Protein AF-A0A7Y0SF02-F1 (afdb_monomer_lite)

Radius of gyration: 16.65 Å; chains: 1; bounding box: 24×33×52 Å

Foldseek 3Di:
DDDQDDFDLPLPPVLLNVLLVVCLVCLVDDDDLVVSCVSSVHDSVVNQVVNCVRGVDGPVVSSVSSVVNVVVVVVVVVVVVVVVVVVVVD

pLDDT: mean 87.41, std 12.14, range [47.94, 97.06]

Secondary structure (DSSP, 8-state):
-PPP------SS-HHHHHHHHHHHHHTTS---HHHHHHHTTS-HHHHHHHHHHHHSS-HHHHHHHHHHHHHHHHHHHHHHHHHHHHTT--

Organism: Vibrio parahaemolyticus (NCBI:txid670)

Structure (mmCIF, N/CA/C/O backbone):
data_AF-A0A7Y0SF02-F1
#
_entry.id   AF-A0A7Y0SF02-F1
#
loop_
_atom_site.group_PDB
_atom_site.id
_atom_site.type_symbol
_atom_site.label_atom_id
_atom_site.label_alt_id
_atom_site.label_comp_id
_atom_site.label_asym_id
_atom_site.label_entity_id
_atom_site.label_seq_id
_atom_site.pdbx_PDB_ins_code
_atom_site.Cartn_x
_atom_site.Cartn_y
_atom_site.Cartn_z
_atom_site.occupancy
_atom_site.B_iso_or_equiv
_atom_site.auth_seq_id
_atom_site.auth_comp_id
_atom_site.aut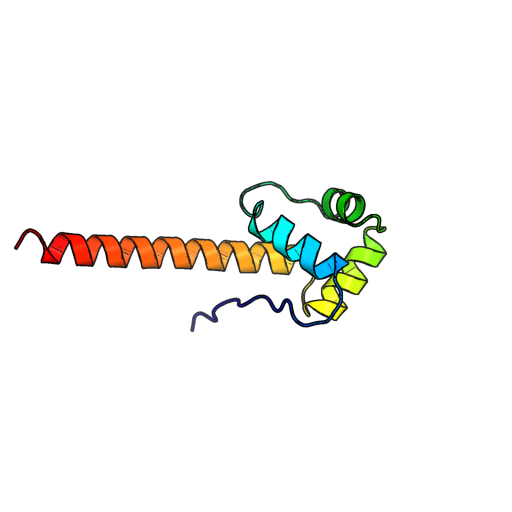h_asym_id
_atom_site.auth_atom_id
_atom_site.pdbx_PDB_model_num
ATOM 1 N N . PHE A 1 1 ? 12.732 -20.443 -3.636 1.00 47.94 1 PHE A N 1
ATOM 2 C CA . PHE A 1 1 ? 11.259 -20.496 -3.645 1.00 47.94 1 PHE A CA 1
ATOM 3 C C . PHE A 1 1 ? 10.738 -19.077 -3.557 1.00 47.94 1 PHE A C 1
ATOM 5 O O . PHE A 1 1 ? 10.860 -18.458 -2.509 1.00 47.94 1 PHE A O 1
ATOM 12 N N . TYR A 1 2 ? 10.281 -18.525 -4.674 1.00 53.41 2 TYR A N 1
ATOM 13 C CA . TYR A 1 2 ? 9.651 -17.212 -4.704 1.00 53.41 2 TYR A CA 1
ATOM 14 C C . TYR A 1 2 ? 8.242 -17.340 -4.109 1.00 53.41 2 TYR A C 1
ATOM 16 O O . TYR A 1 2 ? 7.468 -18.175 -4.570 1.00 53.41 2 TYR A O 1
ATOM 24 N N . GLN A 1 3 ? 7.935 -16.598 -3.044 1.00 68.50 3 GLN A N 1
ATOM 25 C CA . GLN A 1 3 ? 6.575 -16.525 -2.510 1.00 68.50 3 GLN A CA 1
ATOM 26 C C . GLN A 1 3 ? 5.893 -15.307 -3.117 1.00 68.50 3 GLN A C 1
ATOM 28 O O . GLN A 1 3 ? 6.339 -14.181 -2.902 1.00 68.50 3 GLN A O 1
ATOM 33 N N . GLN A 1 4 ? 4.820 -15.553 -3.865 1.00 81.31 4 GLN A N 1
ATOM 34 C CA . GLN A 1 4 ? 4.029 -14.503 -4.484 1.00 81.31 4 GLN A CA 1
ATOM 35 C C . GLN A 1 4 ? 3.395 -13.629 -3.395 1.00 81.31 4 GLN A C 1
ATOM 37 O O . GLN A 1 4 ? 2.626 -14.108 -2.556 1.00 81.31 4 GLN A O 1
ATOM 42 N N . PHE A 1 5 ? 3.734 -12.343 -3.377 1.00 87.75 5 PHE A N 1
ATOM 43 C CA . PHE A 1 5 ? 3.153 -11.398 -2.437 1.00 87.75 5 PHE A CA 1
ATOM 44 C C . PHE A 1 5 ? 1.739 -11.037 -2.889 1.00 87.75 5 PHE A C 1
ATOM 46 O O . PHE A 1 5 ? 1.545 -10.292 -3.848 1.00 87.75 5 PHE A O 1
ATOM 53 N N . THR A 1 6 ? 0.748 -11.561 -2.168 1.00 87.75 6 THR A N 1
ATOM 54 C CA . THR A 1 6 ? -0.670 -11.302 -2.437 1.00 87.75 6 THR A CA 1
ATOM 55 C C . THR A 1 6 ? -1.250 -10.452 -1.307 1.00 87.75 6 THR A C 1
ATOM 57 O O . THR A 1 6 ? -1.514 -10.977 -0.221 1.00 87.75 6 THR A O 1
ATOM 60 N N . PRO A 1 7 ? -1.415 -9.132 -1.500 1.00 89.06 7 PRO A N 1
ATOM 61 C CA . PRO A 1 7 ? -1.976 -8.276 -0.467 1.00 89.06 7 PRO A CA 1
ATOM 62 C C . PRO A 1 7 ? -3.440 -8.630 -0.172 1.00 89.06 7 PRO A C 1
ATOM 64 O O . PRO A 1 7 ? -4.256 -8.769 -1.079 1.00 89.06 7 PRO A O 1
ATOM 67 N N . ASN A 1 8 ? -3.775 -8.753 1.114 1.00 92.06 8 ASN A N 1
ATOM 68 C CA . ASN A 1 8 ? -5.146 -8.978 1.569 1.00 92.06 8 ASN A CA 1
ATOM 69 C C . ASN A 1 8 ? -5.891 -7.643 1.719 1.00 92.06 8 ASN A C 1
ATOM 71 O O . ASN A 1 8 ? -5.425 -6.783 2.463 1.00 92.06 8 ASN A O 1
ATOM 75 N N . PHE A 1 9 ? -7.056 -7.517 1.078 1.00 93.81 9 PHE A N 1
ATOM 76 C CA . PHE A 1 9 ? -7.957 -6.356 1.163 1.00 93.81 9 PHE A CA 1
ATOM 77 C C . PHE A 1 9 ? -9.255 -6.651 1.947 1.00 93.81 9 PHE A C 1
ATOM 79 O O . PHE A 1 9 ? -10.093 -5.774 2.128 1.00 93.81 9 PHE A O 1
ATOM 86 N N . GLN A 1 10 ? -9.453 -7.883 2.431 1.00 94.12 10 GLN A N 1
ATOM 87 C CA . GLN A 1 10 ? -10.698 -8.339 3.073 1.00 94.12 10 GLN A CA 1
ATOM 88 C C . GLN A 1 10 ? -10.664 -8.256 4.611 1.00 94.12 10 GLN A C 1
ATOM 90 O O . GLN A 1 10 ? -11.451 -8.900 5.297 1.00 94.12 10 GLN A O 1
ATOM 95 N N . HIS A 1 11 ? -9.758 -7.463 5.189 1.00 93.44 11 HIS A N 1
ATOM 96 C CA . HIS A 1 11 ? -9.618 -7.313 6.646 1.00 93.44 11 HIS A CA 1
ATOM 97 C C . HIS A 1 11 ? -10.614 -6.313 7.276 1.00 93.44 11 HIS A C 1
ATOM 99 O O . HIS A 1 11 ? -10.541 -6.056 8.478 1.00 93.44 11 HIS A O 1
ATOM 105 N N . GLY A 1 12 ? -11.510 -5.709 6.484 1.00 93.69 12 GLY A N 1
ATOM 106 C CA . GLY A 1 12 ? -12.595 -4.837 6.962 1.00 93.69 12 GLY A CA 1
ATOM 107 C C . GLY A 1 12 ? -12.181 -3.435 7.430 1.00 93.69 12 GLY A C 1
ATOM 108 O O . GLY A 1 12 ? -12.995 -2.722 8.005 1.00 93.69 12 GLY A O 1
ATOM 109 N N . ASP A 1 13 ? -10.931 -3.022 7.201 1.00 95.69 13 ASP A N 1
ATOM 110 C CA . ASP A 1 13 ? -10.466 -1.664 7.518 1.00 95.69 13 ASP A CA 1
ATOM 111 C C . ASP A 1 13 ? -10.415 -0.845 6.221 1.00 95.69 13 ASP A C 1
ATOM 113 O O . ASP A 1 13 ? -9.414 -0.860 5.508 1.00 95.69 13 ASP A O 1
ATOM 117 N N . GLU A 1 14 ? -11.510 -0.155 5.899 1.00 95.88 14 GLU A N 1
ATOM 118 C CA . GLU A 1 14 ? -11.678 0.574 4.631 1.00 95.88 14 GLU A CA 1
ATOM 119 C C . GLU A 1 14 ? -10.593 1.632 4.393 1.00 95.88 14 GLU A C 1
ATOM 121 O O . GLU A 1 14 ? -10.137 1.813 3.266 1.00 95.88 14 GLU A O 1
ATOM 126 N N . VAL A 1 15 ? -10.121 2.289 5.457 1.00 95.50 15 VAL A N 1
ATOM 127 C CA . VAL A 1 15 ? -9.039 3.280 5.359 1.00 95.50 15 VAL A CA 1
ATOM 128 C C . VAL A 1 15 ? -7.741 2.602 4.936 1.00 95.50 15 VAL A C 1
ATOM 130 O O . VAL A 1 15 ? -7.020 3.115 4.085 1.00 95.50 15 VAL A O 1
ATOM 133 N N . ILE A 1 16 ? -7.433 1.430 5.499 1.00 96.75 16 ILE A N 1
ATOM 134 C CA . ILE A 1 16 ? -6.244 0.682 5.085 1.00 96.75 16 ILE A CA 1
ATOM 135 C C . ILE A 1 16 ? -6.396 0.139 3.664 1.00 96.75 16 ILE A C 1
ATOM 137 O O . ILE A 1 16 ? -5.429 0.213 2.914 1.00 96.75 16 ILE A O 1
ATOM 141 N N . VAL A 1 17 ? -7.588 -0.307 3.262 1.00 97.06 17 VAL A N 1
ATOM 142 C CA . VAL A 1 17 ? -7.861 -0.724 1.875 1.00 97.06 17 VAL A CA 1
ATOM 143 C C . VAL A 1 17 ? -7.586 0.421 0.897 1.00 97.06 17 VAL A C 1
ATOM 145 O O . VAL A 1 17 ? -6.863 0.233 -0.080 1.00 97.06 17 VAL A O 1
ATOM 148 N N . GLN A 1 18 ? -8.071 1.633 1.186 1.00 95.81 18 GLN A N 1
ATOM 149 C CA . GLN A 1 18 ? -7.784 2.819 0.370 1.00 95.81 18 GLN A CA 1
ATOM 150 C C . GLN A 1 18 ? -6.280 3.103 0.275 1.00 95.81 18 GLN A C 1
ATOM 152 O O . GLN A 1 18 ? -5.765 3.359 -0.813 1.00 95.81 18 GLN A O 1
ATOM 157 N N . ILE A 1 19 ? -5.552 2.998 1.389 1.00 95.94 19 ILE A N 1
ATOM 158 C CA . ILE A 1 19 ? -4.095 3.179 1.396 1.00 95.94 19 ILE A CA 1
ATOM 159 C C . ILE A 1 19 ? -3.380 2.071 0.612 1.00 95.94 19 ILE A C 1
ATOM 161 O O . ILE A 1 19 ? -2.427 2.363 -0.108 1.00 95.94 19 ILE A O 1
ATOM 165 N N . GLN A 1 20 ? -3.821 0.814 0.701 1.00 96.38 20 GLN A N 1
ATOM 166 C CA . GLN A 1 20 ? -3.259 -0.281 -0.094 1.00 96.38 20 GLN A CA 1
ATOM 167 C C . GLN A 1 20 ? -3.447 -0.037 -1.597 1.00 96.38 20 GLN A C 1
ATOM 169 O O . GLN A 1 20 ? -2.502 -0.241 -2.359 1.00 96.38 20 GLN A O 1
ATOM 174 N N . HIS A 1 21 ? -4.617 0.451 -2.023 1.00 95.69 21 HIS A N 1
ATOM 175 C CA . HIS A 1 21 ? -4.851 0.851 -3.415 1.00 95.69 21 HIS A CA 1
ATOM 176 C C . HIS A 1 21 ? -3.944 2.007 -3.836 1.00 95.69 21 HIS A C 1
ATOM 178 O O . HIS A 1 21 ? -3.257 1.906 -4.849 1.00 95.69 21 HIS A O 1
ATOM 184 N N . TYR A 1 22 ? -3.848 3.054 -3.015 1.00 95.50 22 TYR A N 1
ATOM 185 C CA . TYR A 1 22 ? -2.966 4.183 -3.301 1.00 95.50 22 TYR A CA 1
ATOM 186 C C . TYR A 1 22 ? -1.505 3.744 -3.477 1.00 95.50 22 TYR A C 1
ATOM 188 O O . TYR A 1 22 ? -0.844 4.148 -4.435 1.00 95.50 22 TYR A O 1
ATOM 196 N N . ILE A 1 23 ? -1.013 2.869 -2.591 1.00 95.31 23 ILE A N 1
ATOM 197 C CA . ILE A 1 23 ? 0.327 2.282 -2.696 1.00 95.31 23 ILE A CA 1
ATOM 198 C C . ILE A 1 23 ? 0.463 1.463 -3.984 1.00 95.31 23 ILE A C 1
ATOM 200 O O . ILE A 1 23 ? 1.495 1.564 -4.642 1.00 95.31 23 ILE A O 1
ATOM 204 N N . ASN A 1 24 ? -0.543 0.670 -4.360 1.00 94.00 24 ASN A N 1
ATOM 205 C CA . ASN A 1 24 ? -0.513 -0.120 -5.592 1.00 94.00 24 ASN A CA 1
ATOM 206 C C . ASN A 1 24 ? -0.419 0.734 -6.855 1.00 94.00 24 ASN A C 1
ATOM 208 O O . ASN A 1 24 ? 0.253 0.322 -7.797 1.00 94.00 24 ASN A O 1
ATOM 212 N N . ASP A 1 25 ? -1.018 1.917 -6.859 1.00 93.62 25 ASP A N 1
ATOM 213 C CA . ASP A 1 25 ? -0.998 2.795 -8.028 1.00 93.62 25 ASP A CA 1
ATOM 214 C C . ASP A 1 25 ? 0.275 3.659 -8.075 1.00 93.62 25 ASP A C 1
ATOM 216 O O . ASP A 1 25 ? 0.758 4.008 -9.150 1.00 93.62 25 ASP A O 1
ATOM 220 N N . HIS A 1 26 ? 0.884 3.938 -6.916 1.00 94.25 26 HIS A N 1
ATOM 221 C CA . HIS A 1 26 ? 2.043 4.833 -6.782 1.00 94.25 26 HIS A CA 1
ATOM 222 C C . HIS A 1 26 ? 3.334 4.118 -6.350 1.00 94.25 26 HIS A C 1
ATOM 224 O O . HIS A 1 26 ? 4.311 4.769 -5.971 1.00 94.25 26 HIS A O 1
ATOM 230 N N . TYR A 1 27 ? 3.384 2.783 -6.422 1.00 90.81 27 TYR A N 1
ATOM 231 C CA . TYR A 1 27 ? 4.496 1.974 -5.901 1.00 90.81 27 TYR A CA 1
ATOM 232 C C . TYR A 1 27 ? 5.867 2.350 -6.482 1.00 90.81 27 TYR A C 1
ATOM 234 O O . TYR A 1 27 ? 6.886 2.135 -5.823 1.00 90.81 27 TYR A O 1
ATOM 242 N N . GLN A 1 28 ? 5.915 2.917 -7.690 1.00 88.06 28 GLN A N 1
ATOM 243 C CA . GLN A 1 28 ? 7.147 3.341 -8.365 1.00 88.06 28 GLN A CA 1
ATOM 244 C C . GLN A 1 28 ? 7.746 4.633 -7.777 1.00 88.06 28 GLN A C 1
ATOM 246 O O . GLN A 1 28 ? 8.956 4.841 -7.852 1.00 88.06 28 GLN A O 1
ATOM 251 N N . GLY A 1 29 ? 6.921 5.489 -7.165 1.00 87.00 29 GLY A N 1
ATOM 252 C CA . GLY A 1 29 ? 7.329 6.777 -6.602 1.00 87.00 29 GLY A CA 1
ATOM 253 C C . GLY A 1 29 ? 7.916 6.679 -5.192 1.00 87.00 29 GLY A C 1
ATOM 254 O O . GLY A 1 29 ? 7.911 5.626 -4.554 1.00 87.00 29 GLY A O 1
ATOM 255 N N . LYS A 1 30 ? 8.433 7.795 -4.665 1.00 84.44 30 LYS A N 1
ATOM 256 C CA . LYS A 1 30 ? 8.753 7.891 -3.233 1.00 84.44 30 LYS A CA 1
ATOM 257 C C . LYS A 1 30 ? 7.440 8.032 -2.464 1.00 84.44 30 LYS A C 1
ATOM 259 O O . LYS A 1 30 ? 6.726 8.997 -2.679 1.00 84.44 30 LYS A O 1
ATOM 264 N N . LEU A 1 31 ? 7.153 7.067 -1.595 1.00 89.94 31 LEU A N 1
ATOM 265 C CA . LEU A 1 31 ? 6.017 7.091 -0.678 1.00 89.94 31 LEU A CA 1
ATOM 266 C C . LEU A 1 31 ? 6.557 7.222 0.742 1.00 89.94 31 LEU A C 1
ATOM 268 O O . LEU A 1 31 ? 7.334 6.374 1.190 1.00 89.94 31 LEU A O 1
ATOM 272 N N . SER A 1 32 ? 6.173 8.280 1.444 1.00 89.44 32 SER A N 1
ATOM 273 C CA . SER A 1 32 ? 6.515 8.483 2.849 1.00 89.44 32 SER A CA 1
ATOM 274 C C . SER A 1 32 ? 5.351 8.110 3.766 1.00 89.44 32 SER A C 1
ATOM 276 O O . SER A 1 32 ? 4.178 8.240 3.420 1.00 89.44 32 SER A O 1
ATOM 278 N N . ASN A 1 33 ? 5.673 7.687 4.991 1.00 88.88 33 ASN A N 1
ATOM 279 C CA . ASN A 1 33 ? 4.654 7.438 6.014 1.00 88.88 33 ASN A CA 1
ATOM 280 C C . ASN A 1 33 ? 3.804 8.682 6.296 1.00 88.88 33 ASN A C 1
ATOM 282 O O . ASN A 1 33 ? 2.626 8.543 6.609 1.00 88.88 33 ASN A O 1
ATOM 286 N N . LYS A 1 34 ? 4.404 9.872 6.180 1.00 91.00 34 LYS A N 1
ATOM 287 C CA . LYS A 1 34 ? 3.738 11.153 6.395 1.00 91.00 34 LYS A CA 1
ATOM 288 C C . LYS A 1 34 ? 2.652 11.404 5.349 1.00 91.00 34 LYS A C 1
ATOM 290 O O . LYS A 1 34 ? 1.515 11.650 5.726 1.00 91.00 34 LYS A O 1
ATOM 295 N N . GLU A 1 35 ? 2.969 11.254 4.063 1.00 92.31 35 GLU A N 1
ATOM 296 C CA . GLU A 1 35 ? 1.992 11.419 2.971 1.00 92.31 35 GLU A CA 1
ATOM 297 C C . GLU A 1 35 ? 0.825 10.435 3.112 1.00 92.31 35 GLU A C 1
ATOM 299 O O . GLU A 1 35 ? -0.339 10.814 3.019 1.00 92.31 35 GLU A O 1
ATOM 304 N N . LEU A 1 36 ? 1.118 9.167 3.413 1.00 93.44 36 LEU A N 1
ATOM 305 C CA . LEU A 1 36 ? 0.084 8.145 3.601 1.00 93.44 36 LEU A CA 1
ATOM 306 C C . LEU A 1 36 ? -0.778 8.412 4.846 1.00 93.44 36 LEU A C 1
ATOM 308 O O . LEU A 1 36 ? -1.962 8.074 4.878 1.00 93.44 36 LEU A O 1
ATOM 312 N N . ALA A 1 37 ? -0.197 9.014 5.883 1.00 94.31 37 ALA A N 1
ATOM 313 C CA . ALA A 1 37 ? -0.913 9.404 7.091 1.00 94.31 37 ALA A CA 1
ATOM 314 C C . ALA A 1 37 ? -1.849 10.593 6.814 1.00 94.31 37 ALA A C 1
ATOM 316 O O . ALA A 1 37 ? -3.016 10.553 7.199 1.00 94.31 37 ALA A O 1
ATOM 317 N N . GLU A 1 38 ? -1.381 11.593 6.064 1.00 94.12 38 GLU A N 1
ATOM 318 C CA . GLU A 1 38 ? -2.191 12.731 5.615 1.00 94.12 38 GLU A CA 1
ATOM 319 C C . GLU A 1 38 ? -3.368 12.277 4.736 1.00 94.12 38 GLU A C 1
ATOM 321 O O . GLU A 1 38 ? -4.509 12.652 5.009 1.00 94.12 38 GLU A O 1
ATOM 326 N N . LEU A 1 39 ? -3.125 11.385 3.767 1.00 93.31 39 LEU A N 1
ATOM 327 C CA . LEU A 1 39 ? -4.162 10.812 2.894 1.00 93.31 39 LEU A CA 1
ATOM 328 C C . LEU A 1 39 ? -5.232 10.019 3.653 1.00 93.31 39 LEU A C 1
ATOM 330 O O . LEU A 1 39 ? -6.388 9.995 3.244 1.00 93.31 39 LEU A O 1
ATOM 334 N N . SER A 1 40 ? -4.859 9.371 4.758 1.00 92.50 40 SER A N 1
ATOM 335 C CA . SER A 1 40 ? -5.791 8.604 5.597 1.00 92.50 40 SER A CA 1
ATOM 336 C C . SER A 1 40 ? -6.442 9.431 6.709 1.00 92.50 40 SER A C 1
ATOM 338 O O . SER A 1 40 ? -7.235 8.888 7.480 1.00 92.50 40 SER A O 1
ATOM 340 N N . CYS A 1 41 ? -6.108 10.722 6.824 1.00 93.81 41 CYS A N 1
ATOM 341 C CA . CYS A 1 41 ? -6.469 11.575 7.960 1.00 93.81 41 CYS A CA 1
ATOM 342 C C . CYS A 1 41 ? -6.072 10.957 9.319 1.00 93.81 41 CYS A C 1
ATOM 344 O O . CYS A 1 41 ? -6.785 11.082 10.318 1.00 93.81 41 CYS A O 1
ATOM 346 N N . LEU A 1 42 ? -4.931 10.263 9.364 1.00 94.19 42 LEU A N 1
ATOM 347 C CA . LEU A 1 42 ? -4.387 9.620 10.557 1.00 94.19 42 LEU A CA 1
ATOM 348 C C . LEU A 1 42 ? -3.048 10.236 10.949 1.00 94.19 42 LEU A C 1
ATOM 350 O O . LEU A 1 42 ? -2.334 10.826 10.149 1.00 94.19 42 LEU A O 1
ATOM 354 N N . THR A 1 43 ? -2.650 10.024 12.200 1.00 96.38 43 THR A N 1
ATOM 355 C CA . THR A 1 43 ? -1.245 10.201 12.581 1.00 96.38 43 THR A CA 1
ATOM 356 C C . THR A 1 43 ? -0.413 9.023 12.075 1.00 96.38 43 THR A C 1
ATOM 358 O O . THR A 1 43 ? -0.912 7.897 12.013 1.00 96.38 43 THR A O 1
ATOM 361 N N . GLU A 1 44 ? 0.881 9.231 11.811 1.00 95.25 44 GLU A N 1
ATOM 362 C CA . GLU A 1 44 ? 1.788 8.162 11.354 1.00 95.25 44 GLU A CA 1
ATOM 363 C C . GLU A 1 44 ? 1.769 6.934 12.278 1.00 95.25 44 GLU A C 1
ATOM 365 O O . GLU A 1 44 ? 1.716 5.792 11.820 1.00 95.25 44 GLU A O 1
ATOM 370 N N . ARG A 1 45 ? 1.731 7.151 13.600 1.00 95.56 45 ARG A N 1
ATOM 371 C CA . ARG A 1 45 ? 1.633 6.071 14.596 1.00 95.56 45 ARG A CA 1
ATOM 372 C C . ARG A 1 45 ? 0.334 5.273 14.452 1.00 95.56 45 ARG A C 1
ATOM 374 O O . ARG A 1 45 ? 0.345 4.049 14.594 1.00 95.56 45 ARG A O 1
ATOM 381 N N . THR A 1 46 ? -0.782 5.955 14.198 1.00 96.31 46 THR A N 1
ATOM 382 C CA . THR A 1 46 ? -2.092 5.310 14.044 1.00 96.31 46 THR A CA 1
ATOM 383 C C . THR A 1 46 ? -2.168 4.545 12.734 1.00 96.31 46 THR A C 1
ATOM 385 O O . THR A 1 46 ? -2.616 3.397 12.751 1.00 96.31 46 THR A O 1
ATOM 388 N N . LEU A 1 47 ? -1.669 5.136 11.643 1.00 96.56 47 LEU A N 1
ATOM 389 C CA . LEU A 1 47 ? -1.530 4.471 10.353 1.00 96.56 47 LEU A CA 1
ATOM 390 C C . LEU A 1 47 ? -0.706 3.192 10.503 1.00 96.56 47 LEU A C 1
ATOM 392 O O . LEU A 1 47 ? -1.215 2.121 10.207 1.00 96.56 47 LEU A O 1
ATOM 396 N N . GLN A 1 48 ? 0.513 3.268 11.046 1.00 95.44 48 GLN A N 1
ATOM 397 C CA . GLN A 1 48 ? 1.385 2.098 11.219 1.00 95.44 48 GLN A CA 1
ATOM 398 C C . GLN A 1 48 ? 0.714 0.984 12.029 1.00 95.44 48 GLN A C 1
ATOM 400 O O . GLN A 1 48 ? 0.768 -0.187 11.653 1.00 95.44 48 GLN A O 1
ATOM 405 N N . ARG A 1 49 ? 0.039 1.336 13.130 1.00 96.31 49 ARG A N 1
ATOM 406 C CA . ARG A 1 49 ? -0.674 0.360 13.963 1.00 96.31 49 ARG A CA 1
ATOM 407 C C . ARG A 1 49 ? -1.831 -0.300 13.210 1.00 96.31 49 ARG A C 1
ATOM 409 O O . ARG A 1 49 ? -1.954 -1.521 13.268 1.00 96.31 49 ARG A O 1
ATOM 416 N N . ARG A 1 50 ? -2.686 0.486 12.544 1.00 96.38 50 ARG A N 1
ATOM 417 C CA . ARG A 1 50 ? -3.834 -0.035 11.777 1.00 96.38 50 ARG A CA 1
ATOM 418 C C . ARG A 1 50 ? -3.364 -0.869 10.595 1.00 96.38 50 ARG A C 1
ATOM 420 O O . ARG A 1 50 ? -3.816 -1.996 10.444 1.00 96.38 50 ARG A O 1
ATOM 427 N N . PHE A 1 51 ? -2.390 -0.366 9.846 1.00 9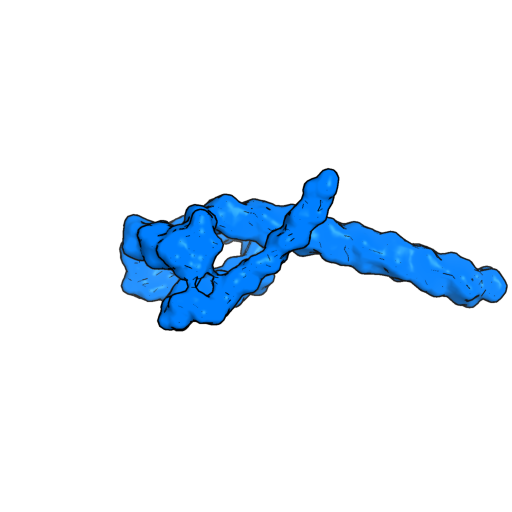6.31 51 PHE A N 1
ATOM 428 C CA . PHE A 1 51 ? -1.818 -1.030 8.683 1.00 96.31 51 PHE A CA 1
ATOM 429 C C . PHE A 1 51 ? -1.210 -2.383 9.062 1.00 96.31 51 PHE A C 1
ATOM 431 O O . PHE A 1 51 ? -1.530 -3.391 8.439 1.00 96.31 51 PHE A O 1
ATOM 438 N N . LYS A 1 52 ? -0.427 -2.449 10.148 1.00 96.00 52 LYS A N 1
ATOM 439 C CA . LYS A 1 52 ? 0.119 -3.717 10.652 1.00 96.00 52 LYS A CA 1
ATOM 440 C C . LYS A 1 52 ? -0.959 -4.672 11.154 1.00 96.00 52 LYS A C 1
ATOM 442 O O . LYS A 1 52 ? -0.848 -5.870 10.925 1.00 96.00 52 LYS A O 1
ATOM 447 N N . LYS A 1 53 ? -2.002 -4.170 11.819 1.00 96.25 53 LYS A N 1
ATOM 448 C CA . LYS A 1 53 ? -3.127 -5.001 12.277 1.00 96.25 53 LYS A CA 1
ATOM 449 C C . LYS A 1 53 ? -3.906 -5.606 11.103 1.00 96.25 53 LYS A C 1
ATOM 451 O O . LYS A 1 53 ? -4.310 -6.758 11.181 1.00 96.25 53 LYS A O 1
ATOM 456 N N . ALA A 1 54 ? -4.115 -4.824 10.051 1.00 95.94 54 ALA A N 1
ATOM 457 C CA . ALA A 1 54 ? -4.886 -5.195 8.873 1.00 95.94 54 ALA A CA 1
ATOM 458 C C . ALA A 1 54 ? -4.112 -6.106 7.905 1.00 95.94 54 ALA A C 1
ATOM 460 O O . ALA A 1 54 ? -4.652 -7.091 7.412 1.00 95.94 54 ALA A O 1
ATOM 461 N N . THR A 1 55 ? -2.843 -5.784 7.646 1.00 94.50 55 THR A N 1
ATOM 462 C CA . THR A 1 55 ? -2.035 -6.443 6.605 1.00 94.50 55 THR A CA 1
ATOM 463 C C . THR A 1 55 ? -1.015 -7.435 7.157 1.00 94.50 55 THR A C 1
ATOM 465 O O . THR A 1 55 ? -0.511 -8.261 6.407 1.00 94.50 55 THR A O 1
ATOM 468 N N . GLY A 1 56 ? -0.671 -7.351 8.446 1.00 94.88 56 GLY A N 1
ATOM 469 C CA . GLY A 1 56 ? 0.445 -8.086 9.051 1.00 94.88 56 GLY A CA 1
ATOM 470 C C . GLY A 1 56 ? 1.818 -7.432 8.845 1.00 94.88 56 GLY A C 1
ATOM 471 O O . GLY A 1 56 ? 2.778 -7.802 9.523 1.00 94.88 56 GLY A O 1
ATOM 472 N N . PHE A 1 57 ? 1.920 -6.417 7.983 1.00 93.94 57 PHE A N 1
ATOM 473 C CA . PHE A 1 57 ? 3.180 -5.778 7.597 1.00 93.94 57 PHE A CA 1
ATOM 474 C C . PHE A 1 57 ? 3.255 -4.334 8.083 1.00 93.94 57 PHE A C 1
ATOM 476 O O . PHE A 1 57 ? 2.239 -3.667 8.268 1.00 93.94 57 PHE A O 1
ATOM 483 N N . ASN A 1 58 ? 4.468 -3.812 8.272 1.00 93.81 58 ASN A N 1
ATOM 484 C CA . ASN A 1 58 ? 4.620 -2.359 8.303 1.00 93.81 58 ASN A CA 1
ATOM 485 C C . ASN A 1 58 ? 4.538 -1.790 6.874 1.00 93.81 58 ASN A C 1
ATOM 487 O O . ASN A 1 58 ? 4.744 -2.507 5.894 1.00 93.81 58 ASN A O 1
ATOM 491 N N . VAL A 1 59 ? 4.256 -0.492 6.765 1.00 92.75 59 VAL A N 1
ATOM 492 C CA . VAL A 1 59 ? 4.036 0.179 5.471 1.00 92.75 59 VAL A CA 1
ATOM 493 C C . VAL A 1 59 ? 5.232 0.016 4.522 1.00 92.75 59 VAL A C 1
ATOM 495 O O .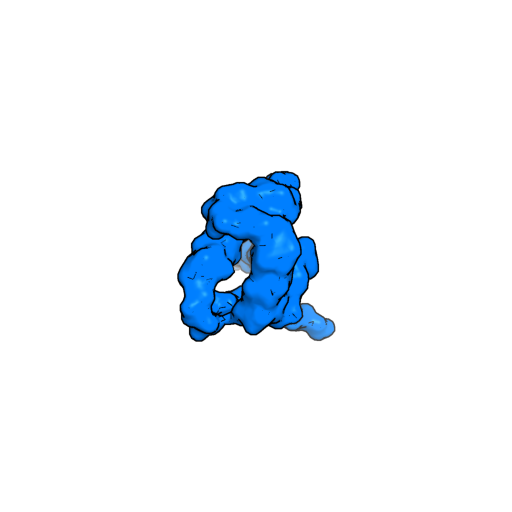 VAL A 1 59 ? 5.059 -0.327 3.356 1.00 92.75 59 VAL A O 1
ATOM 498 N N . ASN A 1 60 ? 6.458 0.190 5.022 1.00 92.44 60 ASN A N 1
ATOM 499 C CA . ASN A 1 60 ? 7.665 0.083 4.199 1.00 92.44 60 ASN A CA 1
ATOM 500 C C . ASN A 1 60 ? 7.884 -1.342 3.680 1.00 92.44 60 ASN A C 1
ATOM 502 O O . ASN A 1 60 ? 8.176 -1.520 2.503 1.00 92.44 60 ASN A O 1
ATOM 506 N N . GLN A 1 61 ? 7.722 -2.351 4.538 1.00 93.12 61 GLN A N 1
ATOM 507 C CA . GLN A 1 61 ? 7.809 -3.762 4.157 1.00 93.12 61 GLN A CA 1
ATOM 508 C C . GLN A 1 61 ? 6.802 -4.087 3.059 1.00 93.12 61 GLN A C 1
ATOM 510 O O . GLN A 1 61 ? 7.176 -4.674 2.051 1.00 93.12 61 GLN A O 1
ATOM 515 N N . TYR A 1 62 ? 5.560 -3.632 3.219 1.00 95.06 62 TYR A N 1
ATOM 516 C CA . TYR A 1 62 ? 4.509 -3.817 2.226 1.00 95.06 62 TYR A CA 1
ATOM 517 C C . TYR A 1 62 ? 4.885 -3.206 0.868 1.00 95.06 62 TYR A C 1
ATOM 519 O O . TYR A 1 62 ? 4.787 -3.882 -0.153 1.00 95.06 62 TYR A O 1
ATOM 527 N N . ILE A 1 63 ? 5.383 -1.962 0.847 1.00 93.94 63 ILE A N 1
ATOM 528 C CA . ILE A 1 63 ? 5.823 -1.294 -0.391 1.00 93.94 63 ILE A CA 1
ATOM 529 C C . ILE A 1 63 ? 6.966 -2.068 -1.061 1.00 93.94 63 ILE A C 1
ATOM 531 O O . ILE A 1 63 ? 6.947 -2.254 -2.277 1.00 93.94 63 ILE A O 1
ATOM 535 N N . GLN A 1 64 ? 7.959 -2.533 -0.295 1.00 92.69 64 GLN A N 1
ATOM 536 C CA . GLN A 1 64 ? 9.079 -3.290 -0.864 1.00 92.69 64 GLN A CA 1
ATOM 537 C C . GLN A 1 64 ? 8.628 -4.639 -1.425 1.00 92.69 64 GLN A C 1
ATOM 539 O O . GLN A 1 64 ? 8.994 -4.979 -2.548 1.00 92.69 64 GLN A O 1
ATOM 544 N N . SER A 1 65 ? 7.795 -5.381 -0.692 1.00 93.44 65 SER A N 1
ATOM 545 C CA . SER A 1 65 ? 7.229 -6.645 -1.169 1.00 93.44 65 SER A CA 1
ATOM 546 C C . SER A 1 65 ? 6.412 -6.448 -2.442 1.00 93.44 65 SER A C 1
ATOM 548 O O . SER A 1 65 ? 6.566 -7.214 -3.390 1.00 93.44 65 SER A O 1
ATOM 550 N N . LEU A 1 66 ? 5.619 -5.377 -2.513 1.00 93.62 66 LEU A N 1
ATOM 551 C CA . LEU A 1 66 ? 4.854 -5.047 -3.708 1.00 93.62 66 LEU A CA 1
ATOM 552 C C . LEU A 1 66 ? 5.754 -4.704 -4.901 1.00 93.62 66 LEU A C 1
ATOM 554 O O . LEU A 1 66 ? 5.494 -5.157 -6.009 1.00 93.62 66 LEU A O 1
ATOM 558 N N . ARG A 1 67 ? 6.835 -3.945 -4.692 1.00 93.12 67 ARG A N 1
ATOM 559 C CA . ARG A 1 67 ? 7.809 -3.631 -5.752 1.00 93.12 67 ARG A CA 1
ATOM 560 C C . ARG A 1 67 ? 8.490 -4.874 -6.296 1.00 93.12 67 ARG A C 1
ATOM 562 O O . ARG A 1 67 ? 8.599 -5.011 -7.509 1.00 93.12 67 ARG A O 1
ATOM 569 N N . VAL A 1 68 ? 8.929 -5.767 -5.409 1.00 92.12 68 VAL A N 1
ATOM 570 C CA . VAL A 1 68 ? 9.525 -7.048 -5.804 1.00 92.12 68 VAL A CA 1
ATOM 571 C C . VAL A 1 68 ? 8.508 -7.878 -6.584 1.00 92.12 68 VAL A C 1
ATOM 573 O O . VAL A 1 68 ? 8.857 -8.417 -7.629 1.00 92.12 68 VAL A O 1
ATOM 576 N N . GLN A 1 69 ? 7.247 -7.914 -6.142 1.00 91.38 69 GLN A N 1
ATOM 577 C CA . GLN A 1 69 ? 6.179 -8.598 -6.869 1.00 91.38 69 GLN A CA 1
ATOM 578 C C . GLN A 1 69 ? 5.993 -8.050 -8.279 1.00 91.38 69 GLN A C 1
ATOM 580 O O . GLN A 1 69 ? 6.122 -8.791 -9.245 1.00 91.38 69 GLN A O 1
ATOM 585 N N . LYS A 1 70 ? 5.793 -6.737 -8.408 1.00 90.88 70 LYS A N 1
ATOM 586 C CA . LYS A 1 70 ? 5.615 -6.084 -9.710 1.00 90.88 70 LYS A CA 1
ATOM 587 C C . LYS A 1 70 ? 6.827 -6.263 -10.623 1.00 90.88 70 LYS A C 1
ATOM 589 O O . LYS A 1 70 ? 6.657 -6.393 -11.828 1.00 90.88 70 LYS A O 1
ATOM 594 N N . ALA A 1 71 ? 8.042 -6.265 -10.075 1.00 89.06 71 ALA A N 1
ATOM 595 C CA . ALA A 1 71 ? 9.250 -6.514 -10.855 1.00 89.06 71 ALA A CA 1
ATOM 596 C C . ALA A 1 71 ? 9.283 -7.946 -11.407 1.00 89.06 71 ALA A C 1
ATOM 598 O O . ALA A 1 71 ? 9.598 -8.136 -12.579 1.00 89.06 71 ALA A O 1
ATOM 599 N N . CYS A 1 72 ? 8.921 -8.941 -10.596 1.00 89.19 72 CYS A N 1
ATOM 600 C CA . CYS A 1 72 ? 8.811 -10.322 -11.057 1.00 89.19 72 CYS A CA 1
ATOM 601 C C . CYS A 1 72 ? 7.692 -10.491 -12.090 1.00 89.19 72 CYS A C 1
ATOM 603 O O . CYS A 1 72 ? 7.952 -11.076 -13.135 1.00 89.19 72 CYS A O 1
ATOM 605 N N . ASP A 1 73 ? 6.514 -9.894 -11.871 1.00 87.62 73 ASP A N 1
ATOM 606 C CA . ASP A 1 73 ? 5.402 -9.914 -12.836 1.00 87.62 73 ASP A CA 1
ATOM 607 C C . ASP A 1 73 ? 5.829 -9.331 -14.203 1.00 87.62 73 ASP A C 1
ATOM 609 O O . ASP A 1 73 ? 5.497 -9.857 -15.269 1.00 87.62 73 ASP A O 1
ATOM 613 N N . LEU A 1 74 ? 6.605 -8.240 -14.193 1.00 85.94 74 LEU A N 1
ATOM 614 C CA . LEU A 1 74 ? 7.144 -7.622 -15.408 1.00 85.94 74 LEU A CA 1
ATOM 615 C C . LEU A 1 74 ? 8.166 -8.520 -16.116 1.00 85.94 74 LEU A C 1
ATOM 617 O O . LEU A 1 74 ? 8.154 -8.608 -17.343 1.00 85.94 74 LEU A O 1
ATOM 621 N N . LEU A 1 75 ? 9.035 -9.205 -15.372 1.00 84.38 75 LEU A N 1
ATOM 622 C CA . LEU A 1 75 ? 9.991 -10.146 -15.956 1.00 84.38 75 LEU A CA 1
ATOM 623 C C . LEU A 1 75 ? 9.281 -11.360 -16.559 1.00 84.38 75 LEU A C 1
ATOM 625 O O . LEU A 1 75 ? 9.539 -11.687 -17.712 1.00 84.38 75 LEU A O 1
ATOM 629 N N . GLU A 1 76 ? 8.342 -11.967 -15.832 1.00 83.50 76 GLU A N 1
ATOM 630 C CA . GLU A 1 76 ? 7.555 -13.107 -16.314 1.00 83.50 76 GLU A CA 1
ATOM 631 C C . GLU A 1 76 ? 6.753 -12.747 -17.569 1.00 83.50 76 GLU A C 1
ATOM 633 O O . GLU A 1 76 ? 6.794 -13.475 -18.560 1.0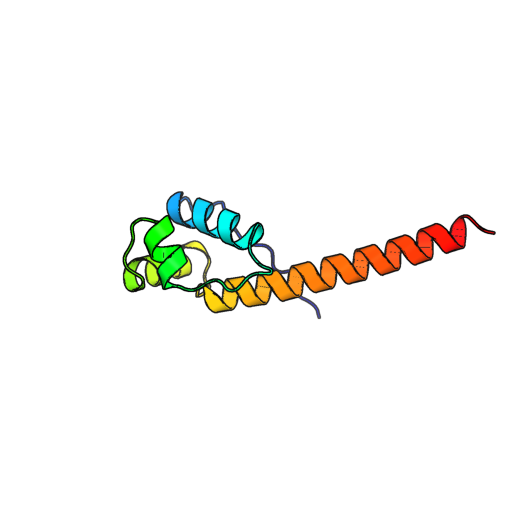0 83.50 76 GLU A O 1
ATOM 638 N N . SER A 1 77 ? 6.089 -11.587 -17.584 1.00 78.44 77 SER A N 1
ATOM 639 C CA . SER A 1 77 ? 5.374 -11.113 -18.778 1.00 78.44 77 SER A CA 1
ATOM 640 C C . SER A 1 77 ? 6.307 -10.847 -19.966 1.00 78.44 77 SER A C 1
ATOM 642 O O . SER A 1 77 ? 5.952 -11.134 -21.111 1.00 78.44 77 SER A O 1
ATOM 644 N N . THR A 1 78 ? 7.528 -10.365 -19.722 1.00 77.12 78 THR A N 1
ATOM 645 C CA . THR A 1 78 ? 8.527 -10.157 -20.781 1.00 77.12 78 THR A CA 1
ATOM 646 C C . THR A 1 78 ? 9.045 -11.489 -21.330 1.00 77.12 78 THR A C 1
ATOM 648 O O . THR A 1 78 ? 9.168 -11.653 -22.541 1.00 77.12 78 THR A O 1
ATOM 651 N N . THR A 1 79 ? 9.295 -12.478 -20.471 1.00 72.94 79 THR A N 1
ATOM 652 C CA . THR A 1 79 ? 9.691 -13.827 -20.901 1.00 72.94 79 THR A CA 1
ATOM 653 C C . THR A 1 79 ? 8.583 -14.495 -21.718 1.00 72.94 79 THR A C 1
ATOM 655 O O . THR A 1 79 ? 8.848 -14.988 -22.810 1.00 72.94 79 THR A O 1
ATOM 658 N N . LEU A 1 80 ? 7.327 -14.412 -21.264 1.00 71.06 80 LEU A N 1
ATOM 659 C CA . LEU A 1 80 ? 6.173 -14.947 -21.995 1.00 71.06 80 LEU A CA 1
ATOM 660 C C . LEU A 1 80 ? 5.969 -14.268 -23.354 1.00 71.06 80 LEU A C 1
ATOM 662 O O . LEU A 1 80 ? 5.625 -14.934 -24.328 1.00 71.06 80 LEU A O 1
ATOM 666 N N . THR A 1 81 ? 6.174 -12.951 -23.445 1.00 70.06 81 THR A N 1
ATOM 667 C CA . THR A 1 81 ? 6.078 -12.242 -24.731 1.00 70.06 81 THR A CA 1
ATOM 668 C C . THR A 1 81 ? 7.218 -12.617 -25.674 1.00 70.06 81 THR A C 1
ATOM 670 O O . THR A 1 81 ? 6.962 -12.787 -26.863 1.00 70.06 81 THR A O 1
ATOM 673 N N . PHE A 1 82 ? 8.440 -12.821 -25.175 1.00 66.38 82 PHE A N 1
ATOM 674 C CA . PHE A 1 82 ? 9.552 -13.324 -25.984 1.00 66.38 82 PHE A CA 1
ATOM 675 C C . PHE A 1 82 ? 9.270 -14.728 -26.543 1.00 66.38 82 PHE A C 1
ATOM 677 O O . PHE A 1 82 ? 9.383 -14.932 -27.754 1.00 66.38 82 PHE A O 1
ATOM 684 N N . ASP A 1 83 ? 8.819 -15.662 -25.701 1.00 67.00 83 ASP A N 1
ATOM 685 C CA . ASP A 1 83 ? 8.451 -17.020 -26.126 1.00 67.00 83 ASP A CA 1
ATOM 686 C C . ASP A 1 83 ? 7.289 -17.002 -27.137 1.00 67.00 83 ASP A C 1
ATOM 688 O O . ASP A 1 83 ? 7.335 -17.676 -28.170 1.00 67.00 83 ASP A O 1
ATOM 692 N N . ALA A 1 84 ? 6.270 -16.167 -26.900 1.00 66.88 84 ALA A N 1
ATOM 693 C CA . ALA A 1 84 ? 5.131 -16.013 -27.806 1.00 66.88 84 ALA A CA 1
ATOM 694 C C . ALA A 1 84 ? 5.516 -15.406 -29.168 1.00 66.88 84 ALA A C 1
ATOM 696 O O . ALA A 1 84 ? 4.909 -15.750 -30.183 1.00 66.88 84 ALA A O 1
ATOM 697 N N . ILE A 1 85 ? 6.507 -14.508 -29.213 1.00 61.91 85 ILE A N 1
ATOM 698 C CA . ILE A 1 85 ? 7.037 -13.949 -30.465 1.00 61.91 85 ILE A CA 1
ATOM 699 C C . ILE A 1 85 ? 7.864 -15.002 -31.205 1.00 61.91 85 ILE A C 1
ATOM 701 O O . ILE A 1 85 ? 7.680 -15.161 -32.411 1.00 61.91 85 ILE A O 1
ATOM 705 N N . SER A 1 86 ? 8.716 -15.754 -30.500 1.00 65.81 86 SER A N 1
ATOM 706 C CA . SER A 1 86 ? 9.544 -16.816 -31.088 1.00 65.81 86 SER A CA 1
ATOM 707 C C . SER A 1 86 ? 8.699 -17.883 -31.792 1.00 65.81 86 SER A C 1
ATOM 709 O O . SER A 1 86 ? 9.026 -18.286 -32.905 1.00 65.81 86 SER A O 1
ATOM 711 N N . PHE A 1 87 ? 7.554 -18.255 -31.212 1.00 61.81 87 PHE A N 1
ATOM 712 C CA . PHE A 1 87 ? 6.629 -19.225 -31.810 1.00 61.81 87 PHE A CA 1
ATOM 713 C C . PHE A 1 87 ? 5.893 -18.701 -33.060 1.00 61.81 87 PHE A C 1
ATOM 715 O O . PHE A 1 87 ? 5.346 -19.484 -33.829 1.00 61.81 87 PHE A O 1
ATOM 722 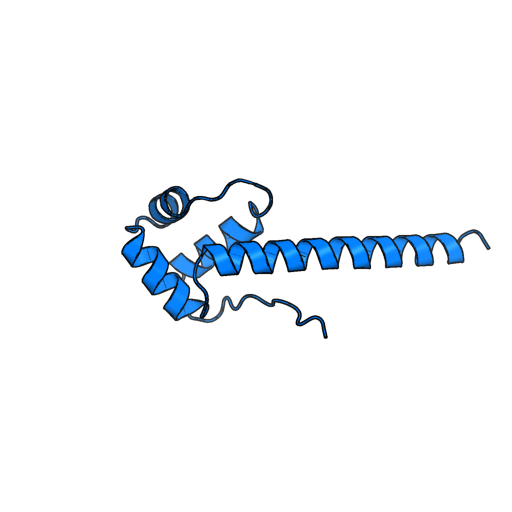N N . ARG A 1 88 ? 5.842 -17.379 -33.269 1.00 55.75 88 ARG A N 1
ATOM 723 C CA . ARG A 1 88 ? 5.078 -16.739 -34.356 1.00 55.75 88 ARG A CA 1
ATOM 724 C C . ARG A 1 88 ? 5.903 -16.409 -35.599 1.00 55.75 88 ARG A C 1
ATOM 726 O O . ARG A 1 88 ? 5.317 -16.075 -36.623 1.00 55.75 88 ARG A O 1
ATOM 733 N N . VAL A 1 89 ? 7.229 -16.443 -35.489 1.00 61.22 89 VAL A N 1
ATOM 734 C CA . VAL A 1 89 ? 8.173 -16.189 -36.595 1.00 61.22 89 VAL A CA 1
ATOM 735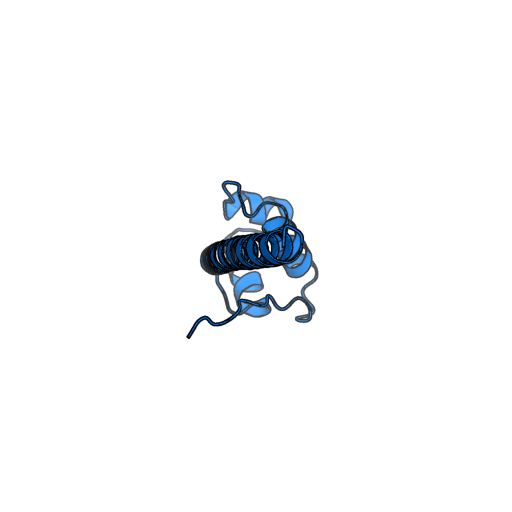 C C . VAL A 1 89 ? 8.832 -17.470 -37.121 1.00 61.22 89 VAL A C 1
ATOM 737 O O . VAL A 1 89 ? 9.752 -17.385 -37.934 1.00 61.22 89 VAL A O 1
ATOM 740 N N . GLY A 1 90 ? 8.370 -18.632 -36.645 1.00 48.72 90 GLY A N 1
ATOM 741 C CA . GLY A 1 90 ? 8.646 -19.948 -37.225 1.00 48.72 90 GLY A CA 1
ATOM 742 C C . GLY A 1 90 ? 7.643 -20.312 -38.309 1.00 48.72 90 GLY A C 1
ATOM 743 O O . GLY A 1 90 ? 6.451 -19.968 -38.142 1.00 48.72 90 GLY A O 1
#

InterPro domains:
  IPR009057 Homedomain-like superfamily [SSF46689] (13-64)
  IPR018060 AraC-like, DNA binding HTH domain [PF12833] (36-90)
  IPR018060 AraC-like, DNA binding HTH domain [PS01124] (17-90)
  IPR018060 AraC-like, DNA binding HTH domain [SM00342] (30-90)

Sequence (90 aa):
FYQQFTPNFQHGDEVIVQIQHYINDHYQGKLSNKELAELSCLTERTLQRRFKKATGFNVNQYIQSLRVQKACDLLESTTLTFDAISFRVG